Protein AF-A0A679HBQ4-F1 (afdb_monomer_lite)

Sequence (170 aa):
MIQHPKITQQQKNEILQALCQIAKISIYRDYDLYDVDELMMQINLSIQPVEKALELIDKLLEERKDSYDLYQLVLRKVDLLLGQKEQGKADDMIRQYLYLSEIREMEVEKLMEREQYDEAIRLLDEGIEIAEKEEYSGIVNEWIKLKLKIYEMTNCTSKIKCAITTDSLH

Organism: Bacteroides thetaiotaomicron (NCBI:txid818)

Foldseek 3Di:
DPPDPDQDLVNLVVVLVVLVVVVVPCVCVVVVVDDSLVVSLVSCVVRHPLVVSLVVLVVVLVVQVVPLCNVVSLVVNLVSCVVVVVNVVSVVSLVVCLLNLVSLVVVLVVCVVVVVLVVSLVSLVVNLVVCVVVVVVVSNVVSVVVNVVSVVVVVVVVVVVVVVVVVVPD

Radius of gyration: 21.91 Å; chains: 1; bounding box: 39×46×68 Å

Structure (mmCIF, N/CA/C/O backbone):
data_AF-A0A679HBQ4-F1
#
_entry.id   AF-A0A679HBQ4-F1
#
loop_
_atom_site.group_PDB
_atom_site.id
_atom_site.type_symbol
_atom_site.label_atom_id
_atom_site.label_alt_id
_atom_site.label_comp_id
_atom_site.label_asym_id
_atom_site.label_entity_id
_atom_site.label_seq_id
_atom_site.pdbx_PDB_ins_code
_atom_site.Cartn_x
_atom_site.Cartn_y
_atom_site.Cartn_z
_atom_site.occupancy
_atom_site.B_iso_or_equiv
_atom_site.auth_seq_id
_atom_site.auth_comp_id
_atom_site.auth_asym_id
_atom_site.auth_atom_id
_atom_site.pdbx_PDB_model_num
ATOM 1 N N . MET A 1 1 ? -19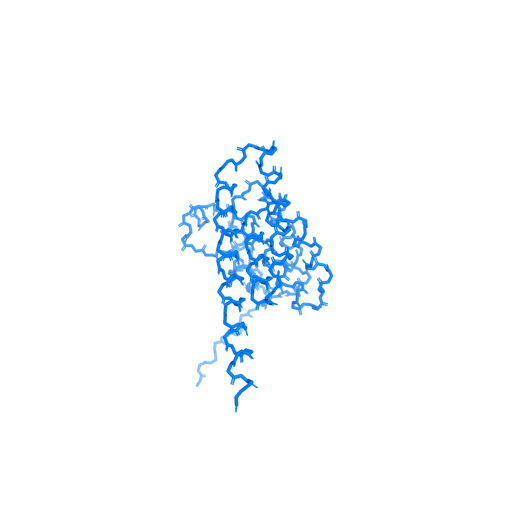.563 -30.688 26.034 1.00 38.91 1 MET A N 1
ATOM 2 C CA . MET A 1 1 ? -19.147 -29.489 25.274 1.00 38.91 1 MET A CA 1
ATOM 3 C C . MET A 1 1 ? -19.154 -28.306 26.222 1.00 38.91 1 MET A C 1
ATOM 5 O O . MET A 1 1 ? -20.228 -27.915 26.656 1.00 38.91 1 MET A O 1
ATOM 9 N N . ILE A 1 2 ? -17.987 -27.781 26.592 1.00 43.56 2 ILE A N 1
ATOM 10 C CA . ILE A 1 2 ? -17.907 -26.510 27.320 1.00 43.56 2 ILE A CA 1
ATOM 11 C C . ILE A 1 2 ? -18.226 -25.428 26.286 1.00 43.56 2 ILE A C 1
ATOM 13 O O . ILE A 1 2 ? -17.443 -25.212 25.365 1.00 43.56 2 ILE A O 1
ATOM 17 N N . GLN A 1 3 ? -19.412 -24.824 26.360 1.00 44.44 3 GLN A N 1
ATOM 18 C CA . GLN A 1 3 ? -19.693 -23.638 25.559 1.00 44.44 3 GLN A CA 1
ATOM 19 C C . GLN A 1 3 ? -18.954 -22.470 26.203 1.00 44.44 3 GLN A C 1
ATOM 21 O O . GLN A 1 3 ? -19.268 -22.083 27.328 1.00 44.44 3 GLN A O 1
ATOM 26 N N . HIS A 1 4 ? -17.952 -21.935 25.508 1.00 53.81 4 HIS A N 1
ATOM 27 C CA . HIS A 1 4 ? -17.337 -20.679 25.912 1.00 53.81 4 HIS A CA 1
ATOM 28 C C . HIS A 1 4 ? -18.425 -19.593 25.933 1.00 53.81 4 HIS A C 1
ATOM 30 O O . HIS A 1 4 ? -19.214 -19.520 24.982 1.00 53.81 4 HIS A O 1
ATOM 36 N N . PRO A 1 5 ? -18.519 -18.775 26.998 1.00 62.06 5 PRO A N 1
ATOM 37 C CA . PRO A 1 5 ? -19.483 -17.688 27.035 1.00 62.06 5 PRO A CA 1
ATOM 38 C C . PRO A 1 5 ? -19.250 -16.782 25.826 1.00 62.06 5 PRO A C 1
ATOM 40 O O . PRO A 1 5 ? -18.118 -16.396 25.532 1.00 62.06 5 PRO A O 1
ATOM 43 N N . LYS A 1 6 ? -20.326 -16.477 25.092 1.00 69.94 6 LYS A N 1
ATOM 44 C CA . LYS A 1 6 ? -20.261 -15.537 23.972 1.00 69.94 6 LYS A CA 1
ATOM 45 C C . LYS A 1 6 ? -19.771 -14.196 24.518 1.00 69.94 6 LYS A C 1
ATOM 47 O O . LYS A 1 6 ? -20.415 -13.634 25.400 1.00 69.94 6 LYS A O 1
ATOM 52 N N . ILE A 1 7 ? -18.644 -13.712 23.999 1.00 73.12 7 ILE A N 1
ATOM 53 C CA . ILE A 1 7 ? -18.116 -12.382 24.320 1.00 73.12 7 ILE A CA 1
ATOM 54 C C . ILE A 1 7 ? -19.213 -11.349 24.034 1.00 73.12 7 ILE A C 1
ATOM 56 O O . ILE A 1 7 ? -19.820 -11.364 22.958 1.00 73.12 7 ILE A O 1
ATOM 60 N N . THR A 1 8 ? -19.487 -10.472 25.000 1.00 82.06 8 THR A N 1
ATOM 61 C CA . THR A 1 8 ? -20.514 -9.433 24.859 1.00 82.06 8 THR A CA 1
ATOM 62 C C . THR A 1 8 ? -20.032 -8.305 23.944 1.00 82.06 8 THR A C 1
ATOM 64 O O . THR A 1 8 ? -18.832 -8.075 23.783 1.00 82.06 8 THR A O 1
ATOM 67 N N . GLN A 1 9 ? -20.963 -7.547 23.356 1.00 75.00 9 GLN A N 1
ATOM 68 C CA . GLN A 1 9 ? -20.609 -6.376 22.541 1.00 75.00 9 GLN A CA 1
ATOM 69 C C . GLN A 1 9 ? -19.846 -5.312 23.353 1.00 75.00 9 GLN A C 1
ATOM 71 O O . GLN A 1 9 ? -18.983 -4.624 22.818 1.00 75.00 9 GLN A O 1
ATOM 76 N N . GLN A 1 10 ? -20.124 -5.209 24.655 1.00 81.88 10 GLN A N 1
ATOM 77 C CA . GLN A 1 10 ? -19.392 -4.321 25.552 1.00 81.88 10 GLN A CA 1
ATOM 78 C C . GLN A 1 10 ? -17.925 -4.748 25.693 1.00 81.88 10 GLN A C 1
ATOM 80 O O . GLN A 1 10 ? -17.037 -3.927 25.494 1.00 81.88 10 GLN A O 1
ATOM 85 N N . GLN A 1 11 ? -17.667 -6.034 25.944 1.00 79.00 11 GLN A N 1
ATOM 86 C CA . GLN A 1 11 ? -16.303 -6.565 26.051 1.00 79.00 11 GLN A CA 1
ATOM 87 C C . GLN A 1 11 ? -15.521 -6.387 24.747 1.00 79.00 11 GLN A C 1
ATOM 89 O O . GLN A 1 11 ? -14.352 -6.017 24.761 1.00 79.00 11 GLN A O 1
ATOM 94 N N . LYS A 1 12 ? -16.187 -6.594 23.608 1.00 75.44 12 LYS A N 1
ATOM 95 C CA . LYS A 1 12 ? -15.647 -6.295 22.279 1.00 75.44 12 LYS A CA 1
ATOM 96 C C . LYS A 1 12 ? -15.192 -4.833 22.159 1.00 75.44 12 LYS A C 1
ATOM 98 O O . LYS A 1 12 ? -14.060 -4.580 21.760 1.00 75.44 12 LYS A O 1
ATOM 103 N N . ASN A 1 13 ? -16.044 -3.882 22.545 1.00 79.75 13 ASN A N 1
ATOM 104 C CA . ASN A 1 13 ? -15.714 -2.455 22.495 1.00 79.75 13 ASN A CA 1
ATOM 105 C C . ASN A 1 13 ? -14.569 -2.078 23.454 1.00 79.75 13 ASN A C 1
ATOM 107 O O . ASN A 1 13 ? -13.710 -1.283 23.083 1.00 79.75 13 ASN A O 1
ATOM 111 N N . GLU A 1 14 ? -14.532 -2.656 24.657 1.00 84.69 14 GLU A N 1
ATOM 112 C CA . GLU A 1 14 ? -13.453 -2.436 25.634 1.00 84.69 14 GLU A CA 1
ATOM 113 C C . GLU A 1 14 ? -12.100 -2.946 25.105 1.00 84.69 14 GLU A C 1
ATOM 115 O O . GLU A 1 14 ? -11.097 -2.236 25.190 1.00 84.69 14 GLU A O 1
ATOM 120 N N . ILE A 1 15 ? -12.081 -4.132 24.481 1.00 80.25 15 ILE A N 1
ATOM 121 C CA . ILE A 1 15 ? -10.891 -4.689 23.816 1.00 80.25 15 ILE A CA 1
ATOM 122 C C . ILE A 1 15 ? -10.434 -3.773 22.680 1.00 80.25 15 ILE A C 1
ATOM 124 O O . ILE A 1 15 ? -9.251 -3.446 22.595 1.00 80.25 15 ILE A O 1
ATOM 128 N N . LEU A 1 16 ? -11.363 -3.324 21.832 1.00 77.31 16 LEU A N 1
ATOM 129 C CA . LEU A 1 16 ? -11.051 -2.419 20.730 1.00 77.31 16 LEU A CA 1
ATOM 130 C C . LEU A 1 16 ? -10.433 -1.110 21.239 1.00 77.31 16 LEU A C 1
ATOM 132 O O . LEU A 1 16 ? -9.419 -0.659 20.715 1.00 77.31 16 LEU A O 1
ATOM 136 N N . GLN A 1 17 ? -11.000 -0.517 22.292 1.00 81.06 17 GLN A N 1
ATOM 137 C CA . GLN A 1 17 ? -10.468 0.708 22.879 1.00 81.06 17 GLN A CA 1
ATOM 138 C C . GLN A 1 17 ? -9.055 0.508 23.441 1.00 81.06 17 GLN A C 1
ATOM 140 O O . GLN A 1 17 ? -8.200 1.369 23.234 1.00 81.06 17 GLN A O 1
ATOM 145 N N . ALA A 1 18 ? -8.798 -0.608 24.128 1.00 83.38 18 ALA A N 1
ATOM 146 C CA . ALA A 1 18 ? -7.469 -0.932 24.642 1.00 83.38 18 ALA A CA 1
ATOM 147 C C . ALA A 1 18 ? -6.451 -1.112 23.504 1.00 83.38 18 ALA A C 1
ATOM 149 O O . ALA A 1 18 ? -5.353 -0.561 23.571 1.00 83.38 18 ALA A O 1
ATOM 150 N N . LEU A 1 19 ? -6.832 -1.803 22.428 1.00 77.44 19 LEU A N 1
ATOM 151 C CA . LEU A 1 19 ? -5.984 -1.970 21.247 1.00 77.44 19 LEU A CA 1
ATOM 152 C C . LEU A 1 19 ? -5.689 -0.646 20.551 1.00 77.44 19 LEU A C 1
ATOM 154 O O . LEU A 1 19 ? -4.535 -0.400 20.218 1.00 77.44 19 LEU A O 1
ATOM 158 N N . CYS A 1 20 ? -6.673 0.249 20.428 1.00 73.62 20 CYS A N 1
ATOM 159 C CA . CYS A 1 20 ? -6.444 1.601 19.917 1.00 73.62 20 CYS A CA 1
ATOM 160 C C . CYS A 1 20 ? -5.414 2.381 20.750 1.00 73.62 20 CYS A C 1
ATOM 162 O O . CYS A 1 20 ? -4.743 3.255 20.211 1.00 73.62 20 CYS A O 1
ATOM 164 N N . GLN A 1 21 ? -5.275 2.106 22.054 1.00 77.81 21 GLN A N 1
ATOM 165 C CA . GLN A 1 21 ? -4.209 2.707 22.867 1.00 77.81 21 GLN A CA 1
ATOM 166 C C . GLN A 1 21 ? -2.861 2.028 22.631 1.00 77.81 21 GLN A C 1
ATOM 168 O O . GLN A 1 21 ? -1.857 2.721 22.499 1.00 77.81 21 GLN A O 1
ATOM 173 N N . ILE A 1 22 ? -2.829 0.696 22.529 1.00 76.56 22 ILE A N 1
ATOM 174 C CA . ILE A 1 22 ? -1.602 -0.058 22.226 1.00 76.56 22 ILE A CA 1
ATOM 175 C C . ILE A 1 22 ? -1.043 0.352 20.862 1.00 76.56 22 ILE A C 1
ATOM 177 O O . ILE A 1 22 ? 0.153 0.585 20.740 1.00 76.56 22 ILE A O 1
ATOM 181 N N . ALA A 1 23 ? -1.905 0.542 19.865 1.00 69.06 23 ALA A N 1
ATOM 182 C CA . ALA A 1 23 ? -1.516 0.997 18.537 1.00 69.06 23 ALA A CA 1
ATOM 183 C C . ALA A 1 23 ? -0.904 2.399 18.523 1.00 69.06 23 ALA A C 1
ATOM 185 O O . ALA A 1 23 ? -0.218 2.757 17.575 1.00 69.06 23 ALA A O 1
ATOM 186 N N . LYS A 1 24 ? -1.120 3.221 19.553 1.00 71.56 24 LYS A N 1
ATOM 187 C CA . LYS A 1 24 ? -0.431 4.515 19.672 1.00 71.56 24 LYS A CA 1
ATOM 188 C C . LYS A 1 24 ? 1.001 4.371 20.172 1.00 71.56 24 LYS A C 1
ATOM 190 O O . LYS A 1 24 ? 1.782 5.305 20.028 1.00 71.56 24 LYS A O 1
ATOM 195 N N . ILE A 1 25 ? 1.349 3.229 20.759 1.00 77.31 25 ILE A N 1
ATOM 196 C CA . ILE A 1 25 ? 2.695 2.963 21.249 1.00 77.31 25 ILE A CA 1
ATOM 197 C C . ILE A 1 25 ? 3.564 2.594 20.046 1.00 77.31 25 ILE A C 1
ATOM 199 O O . ILE A 1 25 ? 3.413 1.522 19.463 1.00 77.31 25 ILE A O 1
ATOM 203 N N . SER A 1 26 ? 4.485 3.488 19.688 1.00 71.00 26 SER A N 1
ATOM 204 C CA . SER A 1 26 ? 5.307 3.339 18.486 1.00 71.00 26 SER A CA 1
ATOM 205 C C . SER A 1 26 ? 6.208 2.103 18.531 1.00 71.00 26 SER A C 1
ATOM 207 O O . SER A 1 26 ? 6.442 1.505 17.494 1.00 71.00 26 SER A O 1
ATOM 209 N N . ILE A 1 27 ? 6.604 1.628 19.722 1.00 73.06 27 ILE A N 1
ATOM 210 C CA . ILE A 1 27 ? 7.542 0.502 19.893 1.00 73.06 27 ILE A CA 1
ATOM 211 C C . ILE A 1 27 ? 7.130 -0.780 19.161 1.00 73.06 27 ILE A C 1
ATOM 213 O O . ILE A 1 27 ? 7.993 -1.558 18.772 1.00 73.06 27 ILE A O 1
ATOM 217 N N . TYR A 1 28 ? 5.828 -1.034 19.009 1.00 72.12 28 TYR A N 1
ATOM 218 C CA . TYR A 1 28 ? 5.356 -2.234 18.319 1.00 72.12 28 TYR A CA 1
ATOM 219 C C . TYR A 1 28 ? 5.553 -2.138 16.805 1.00 72.12 28 TYR A C 1
ATOM 221 O O . TYR A 1 28 ? 5.761 -3.167 16.169 1.00 72.12 28 TYR A O 1
ATOM 229 N N . ARG A 1 29 ? 5.529 -0.913 16.267 1.00 69.25 29 ARG A N 1
ATOM 230 C CA . ARG A 1 29 ? 5.725 -0.600 14.847 1.00 69.25 29 ARG A CA 1
ATOM 231 C C . ARG A 1 29 ? 7.191 -0.343 14.525 1.00 69.25 29 ARG A C 1
ATOM 233 O O . ARG A 1 29 ? 7.729 -0.960 13.627 1.00 69.25 29 ARG A O 1
ATOM 240 N N . ASP A 1 30 ? 7.860 0.490 15.322 1.00 72.56 30 ASP A N 1
ATOM 241 C CA . ASP A 1 30 ? 9.249 0.917 15.099 1.00 72.56 30 ASP A CA 1
ATOM 242 C C . ASP A 1 30 ? 10.244 -0.258 15.070 1.00 72.56 30 ASP A C 1
ATOM 244 O O . ASP A 1 30 ? 11.339 -0.138 14.526 1.00 72.56 30 ASP A O 1
ATOM 248 N N . TYR A 1 31 ? 9.875 -1.382 15.689 1.00 72.12 31 TYR A N 1
ATOM 249 C CA . TYR A 1 31 ? 10.685 -2.597 15.767 1.00 72.12 31 TYR A CA 1
ATOM 250 C C . TYR A 1 31 ? 10.029 -3.803 15.081 1.00 72.12 31 TYR A C 1
ATOM 252 O O . TYR A 1 31 ? 10.475 -4.926 15.315 1.00 72.12 31 TYR A O 1
ATOM 260 N N . ASP A 1 32 ? 8.952 -3.591 14.310 1.00 69.12 32 ASP A N 1
ATOM 261 C CA . ASP A 1 32 ? 8.174 -4.641 13.631 1.00 69.12 32 ASP A CA 1
ATOM 262 C C . ASP A 1 32 ? 7.853 -5.849 14.536 1.00 69.12 32 ASP A C 1
ATOM 264 O O . ASP A 1 32 ? 7.803 -7.002 14.106 1.00 69.12 32 ASP A O 1
ATOM 268 N N . LEU A 1 33 ? 7.661 -5.602 15.839 1.00 74.19 33 LEU A N 1
ATOM 269 C CA . LEU A 1 33 ? 7.474 -6.671 16.823 1.00 74.19 33 LEU A CA 1
ATOM 270 C C . LEU A 1 33 ? 6.141 -7.383 16.612 1.00 74.19 33 LEU A C 1
ATOM 272 O O . LEU A 1 33 ? 6.026 -8.582 16.878 1.00 74.19 33 LEU A O 1
ATOM 276 N N . TYR A 1 34 ? 5.122 -6.626 16.203 1.00 73.50 34 TYR A N 1
ATOM 277 C CA . TYR A 1 34 ? 3.802 -7.152 15.910 1.00 73.50 34 TYR A CA 1
ATOM 278 C C . TYR A 1 34 ? 2.988 -6.174 15.064 1.00 73.50 34 TYR A C 1
ATOM 280 O O . TYR A 1 34 ? 2.972 -4.973 15.335 1.00 73.50 34 TYR A O 1
ATOM 288 N N . ASP A 1 35 ? 2.219 -6.707 14.116 1.00 79.19 35 ASP A N 1
ATOM 289 C CA . ASP A 1 35 ? 1.292 -5.924 13.306 1.00 79.19 35 ASP A CA 1
ATOM 290 C C . ASP A 1 35 ? 0.004 -5.596 14.087 1.00 79.19 35 ASP A C 1
ATOM 292 O O . ASP A 1 35 ? -1.032 -6.268 14.010 1.00 79.19 35 ASP A O 1
ATOM 296 N N . VAL A 1 36 ? 0.099 -4.566 14.930 1.00 79.81 36 VAL A N 1
ATOM 297 C CA . VAL A 1 36 ? -1.012 -4.111 15.778 1.00 79.81 36 VAL A CA 1
ATOM 298 C C . VAL A 1 36 ? -2.156 -3.541 14.938 1.00 79.81 36 VAL A C 1
ATOM 300 O O . VAL A 1 36 ? -3.320 -3.668 15.326 1.00 79.81 36 VAL A O 1
ATOM 303 N N . ASP A 1 37 ? -1.850 -2.942 13.788 1.00 77.50 37 ASP A N 1
ATOM 304 C CA . ASP A 1 37 ? -2.857 -2.349 12.912 1.00 77.50 37 ASP A CA 1
ATOM 305 C C . ASP A 1 37 ? -3.710 -3.427 12.229 1.00 77.50 37 ASP A C 1
ATOM 307 O O . ASP A 1 37 ? -4.936 -3.296 12.189 1.00 77.50 37 ASP A O 1
ATOM 311 N N . GLU A 1 38 ? -3.104 -4.535 11.794 1.00 82.19 38 GLU A N 1
ATOM 312 C CA . GLU A 1 38 ? -3.829 -5.704 11.279 1.00 82.19 38 GLU A CA 1
ATOM 313 C C . GLU A 1 38 ? -4.759 -6.309 12.338 1.00 82.19 38 GLU A C 1
ATOM 315 O O . GLU A 1 38 ? -5.945 -6.547 12.090 1.00 82.19 38 GLU A O 1
ATOM 320 N N . LEU A 1 39 ? -4.265 -6.487 13.567 1.00 79.88 39 LEU A N 1
ATOM 321 C CA . LEU A 1 39 ? -5.085 -6.988 14.673 1.00 79.88 39 LEU A CA 1
ATOM 322 C C . LEU A 1 39 ? -6.265 -6.056 14.981 1.00 79.88 39 LEU A C 1
ATOM 324 O O . LEU A 1 39 ? -7.392 -6.520 15.181 1.00 79.88 39 LEU A O 1
ATOM 328 N N . MET A 1 40 ? -6.030 -4.741 15.006 1.00 79.81 40 MET A N 1
ATOM 329 C CA . MET A 1 40 ? -7.100 -3.758 15.172 1.00 79.81 40 MET A CA 1
ATOM 330 C C . MET A 1 40 ? -8.129 -3.848 14.050 1.00 79.81 40 MET A C 1
ATOM 332 O O . MET A 1 40 ? -9.326 -3.736 14.316 1.00 79.81 40 MET A O 1
ATOM 336 N N . MET A 1 41 ? -7.695 -4.043 12.809 1.00 81.69 41 MET A N 1
ATOM 337 C CA . MET A 1 41 ? -8.587 -4.136 11.661 1.00 81.69 41 MET A CA 1
ATOM 338 C C . MET A 1 41 ? -9.479 -5.377 11.738 1.00 81.69 41 MET A C 1
ATOM 340 O O . MET A 1 41 ? -10.702 -5.253 11.655 1.00 81.69 41 MET A O 1
ATOM 344 N N . GLN A 1 42 ? -8.902 -6.550 12.008 1.00 77.62 42 GLN A N 1
ATOM 345 C CA . GLN A 1 42 ? -9.661 -7.791 12.199 1.00 77.62 42 GLN A CA 1
ATOM 346 C C . GLN A 1 42 ? -10.691 -7.660 13.324 1.00 77.62 42 GLN A C 1
ATOM 348 O O . GLN A 1 42 ? -11.845 -8.081 13.194 1.00 77.62 42 GLN A O 1
ATOM 353 N N . ILE A 1 43 ? -10.297 -7.024 14.427 1.00 77.44 43 ILE A N 1
ATOM 354 C CA . ILE A 1 43 ? -11.184 -6.808 15.565 1.00 77.44 43 ILE A CA 1
ATOM 355 C C . ILE A 1 43 ? -12.288 -5.815 15.210 1.00 77.44 43 ILE A C 1
ATOM 357 O O . ILE A 1 43 ? -13.451 -6.125 15.460 1.00 77.44 43 ILE A O 1
ATOM 361 N N . ASN A 1 44 ? -11.985 -4.695 14.554 1.00 79.81 44 ASN A N 1
ATOM 362 C CA . ASN A 1 44 ? -13.004 -3.753 14.087 1.00 79.81 44 ASN A CA 1
ATOM 363 C C . ASN A 1 44 ? -14.035 -4.420 13.181 1.00 79.81 44 ASN A C 1
ATOM 365 O O . ASN A 1 44 ? -15.227 -4.307 13.451 1.00 79.81 44 ASN A O 1
ATOM 369 N N . LEU A 1 45 ? -13.593 -5.183 12.180 1.00 81.62 45 LEU A N 1
ATOM 370 C CA . LEU A 1 45 ? -14.477 -5.915 11.267 1.00 81.62 45 LEU A CA 1
ATOM 371 C C . LEU A 1 45 ? -15.348 -6.960 11.986 1.00 81.62 45 LEU A C 1
ATOM 373 O O . LEU A 1 45 ? -16.450 -7.273 11.539 1.00 81.62 45 LEU A O 1
ATOM 377 N N . SER A 1 46 ? -14.891 -7.489 13.125 1.00 76.50 46 SER A N 1
ATOM 378 C CA . SER A 1 46 ? -15.647 -8.455 13.940 1.00 76.50 46 SER A CA 1
ATOM 379 C C . SER A 1 46 ? -16.680 -7.823 14.895 1.00 76.50 46 SER A C 1
ATOM 381 O O . SER A 1 46 ? -17.479 -8.531 15.532 1.00 76.50 46 SER A O 1
ATOM 383 N N . ILE A 1 47 ? -16.641 -6.496 15.047 1.00 77.62 47 ILE A N 1
ATOM 384 C CA . ILE A 1 47 ? -17.411 -5.729 16.040 1.00 77.62 47 ILE A CA 1
ATOM 385 C C . ILE A 1 47 ? -18.331 -4.713 15.367 1.00 77.62 47 ILE A C 1
ATOM 387 O O . ILE A 1 47 ? -19.429 -4.466 15.872 1.00 77.62 47 ILE A O 1
ATOM 391 N N . GLN A 1 48 ? -17.874 -4.110 14.273 1.00 78.25 48 GLN A N 1
ATOM 392 C CA . GLN A 1 48 ? -18.468 -2.948 13.632 1.00 78.25 48 GLN A CA 1
ATOM 393 C C . GLN A 1 48 ? -18.598 -3.168 12.116 1.00 78.25 48 GLN A C 1
ATOM 395 O O . GLN A 1 48 ? -17.867 -3.977 11.543 1.00 78.25 48 GLN A O 1
ATOM 400 N N . PRO A 1 49 ? -19.522 -2.450 11.453 1.00 85.25 49 PRO A N 1
ATOM 401 C CA . PRO A 1 49 ? -19.594 -2.421 9.995 1.00 85.25 49 PRO A CA 1
ATOM 402 C C . PRO A 1 49 ? -18.293 -1.909 9.364 1.00 85.25 49 PRO A C 1
ATOM 404 O O . PRO A 1 49 ? -17.563 -1.127 9.982 1.00 85.25 49 PRO A O 1
ATOM 407 N N . VAL A 1 50 ? -18.039 -2.298 8.111 1.00 87.75 50 VAL A N 1
ATOM 408 C CA . VAL A 1 50 ? -16.845 -1.881 7.352 1.00 87.75 50 VAL A CA 1
ATOM 409 C C . VAL A 1 50 ? -16.694 -0.360 7.304 1.00 87.75 50 VAL A C 1
ATOM 411 O O . VAL A 1 50 ? -15.576 0.139 7.376 1.00 87.75 50 VAL A O 1
ATOM 414 N N . GLU A 1 51 ? -17.792 0.394 7.261 1.00 89.00 51 GLU A N 1
ATOM 415 C CA . GLU A 1 51 ? -17.769 1.859 7.209 1.00 89.00 51 GLU A CA 1
ATOM 416 C C . GLU A 1 51 ? -17.023 2.457 8.409 1.00 89.00 51 GLU A C 1
ATOM 418 O O . GLU A 1 51 ? -16.295 3.437 8.270 1.00 89.00 51 GLU A O 1
ATOM 423 N N . LYS A 1 52 ? -17.137 1.835 9.588 1.00 85.62 52 LYS A N 1
ATOM 424 C CA . LYS A 1 52 ? -16.399 2.270 10.778 1.00 85.62 52 LYS A CA 1
ATOM 425 C C . LYS A 1 52 ? -14.927 1.881 10.749 1.00 85.62 52 LYS A C 1
ATOM 427 O O . LYS A 1 52 ? -14.104 2.633 11.266 1.00 85.62 52 LYS A O 1
ATOM 432 N N . ALA A 1 53 ? -14.589 0.754 10.124 1.00 87.12 53 ALA A N 1
ATOM 433 C CA . ALA A 1 53 ? -13.196 0.396 9.882 1.00 87.12 53 ALA A CA 1
ATOM 434 C C . ALA A 1 53 ? -12.534 1.394 8.914 1.00 87.12 53 ALA A C 1
ATOM 436 O O . ALA A 1 53 ? -11.424 1.849 9.180 1.00 87.12 53 ALA A O 1
ATOM 437 N N . LEU A 1 54 ? -13.244 1.812 7.859 1.00 90.38 54 LEU A N 1
ATOM 438 C CA . LEU A 1 54 ? -12.780 2.848 6.931 1.00 90.38 54 LEU A CA 1
ATOM 439 C C . LEU A 1 54 ? -12.570 4.199 7.634 1.00 90.38 54 LEU A C 1
ATOM 441 O O . LEU A 1 54 ? -11.495 4.777 7.506 1.00 90.38 54 LEU A O 1
ATOM 445 N N . GLU A 1 55 ? -13.532 4.655 8.449 1.00 90.25 55 GLU A N 1
ATOM 446 C CA . GLU A 1 55 ? -13.388 5.887 9.249 1.00 90.25 55 GLU A CA 1
ATOM 447 C C . GLU A 1 55 ? -12.172 5.849 10.191 1.00 90.25 55 GLU A C 1
ATOM 449 O O . GLU A 1 55 ? -11.579 6.888 10.490 1.00 90.25 55 GLU A O 1
ATOM 454 N N . LEU A 1 56 ? -11.825 4.673 10.724 1.00 85.56 56 LEU A N 1
ATOM 455 C CA . LEU A 1 56 ? -10.647 4.523 11.572 1.00 85.56 56 LEU A CA 1
ATOM 456 C C . LEU A 1 56 ? -9.362 4.638 10.753 1.00 85.56 56 LEU A C 1
ATOM 458 O O . LEU A 1 56 ? -8.461 5.364 11.169 1.00 85.56 56 LEU A O 1
ATOM 462 N N . ILE A 1 57 ? -9.278 3.960 9.606 1.00 88.94 57 ILE A N 1
ATOM 463 C CA . ILE A 1 57 ? -8.095 4.053 8.745 1.00 88.94 57 ILE A CA 1
ATOM 464 C C . ILE A 1 57 ? -7.903 5.488 8.251 1.00 88.94 57 ILE A C 1
ATOM 466 O O . ILE A 1 57 ? -6.777 5.969 8.261 1.00 88.94 57 ILE A O 1
ATOM 470 N N . ASP A 1 58 ? -8.975 6.210 7.921 1.00 92.12 58 ASP A N 1
ATOM 471 C CA . ASP A 1 58 ? -8.890 7.626 7.536 1.00 92.12 58 ASP A CA 1
ATOM 472 C C . ASP A 1 58 ? -8.227 8.490 8.612 1.00 92.12 58 ASP A C 1
ATOM 474 O O . ASP A 1 58 ? -7.382 9.331 8.309 1.00 92.12 58 ASP A O 1
ATOM 478 N N . LYS A 1 59 ? -8.558 8.253 9.886 1.00 89.06 59 LYS A N 1
ATOM 479 C CA . LYS A 1 59 ? -7.908 8.948 11.006 1.00 89.06 59 LYS A CA 1
ATOM 480 C C . LYS A 1 59 ? -6.438 8.568 11.121 1.00 89.06 59 LYS A C 1
ATOM 482 O O . LYS A 1 59 ? -5.605 9.449 11.300 1.00 89.06 59 LYS A O 1
ATOM 487 N N . LEU A 1 60 ? -6.120 7.279 10.996 1.00 86.62 60 LEU A N 1
ATOM 488 C CA . LEU A 1 60 ? -4.741 6.796 11.075 1.00 86.62 60 LEU A CA 1
ATOM 489 C C . LEU A 1 60 ? -3.874 7.333 9.928 1.00 86.62 60 LEU A C 1
ATOM 491 O O . LEU A 1 60 ? -2.722 7.678 10.165 1.00 86.62 60 LEU A O 1
ATOM 495 N N . LEU A 1 61 ? -4.426 7.446 8.716 1.00 90.75 61 LEU A N 1
ATOM 496 C CA . LEU A 1 61 ? -3.739 8.019 7.557 1.00 90.75 61 LEU A CA 1
ATOM 497 C C . LEU A 1 61 ? -3.362 9.486 7.786 1.00 90.75 61 LEU A C 1
ATOM 499 O O . LEU A 1 61 ? -2.251 9.878 7.446 1.00 90.75 61 LEU A O 1
ATOM 503 N N . GLU A 1 62 ? -4.242 10.284 8.397 1.00 91.06 62 GLU A N 1
ATOM 504 C CA . GLU A 1 62 ? -3.917 11.678 8.726 1.00 91.06 62 GLU A CA 1
ATOM 505 C C . GLU A 1 62 ? -2.926 11.775 9.894 1.00 91.06 62 GLU A C 1
ATOM 507 O O . GLU A 1 62 ? -1.977 12.556 9.841 1.00 91.06 62 GLU A O 1
ATOM 512 N N . GLU A 1 63 ? -3.111 10.964 10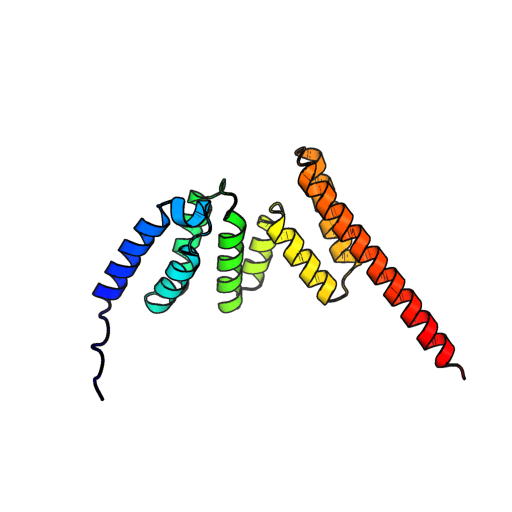.941 1.00 87.00 63 GLU A N 1
ATOM 513 C CA . GLU A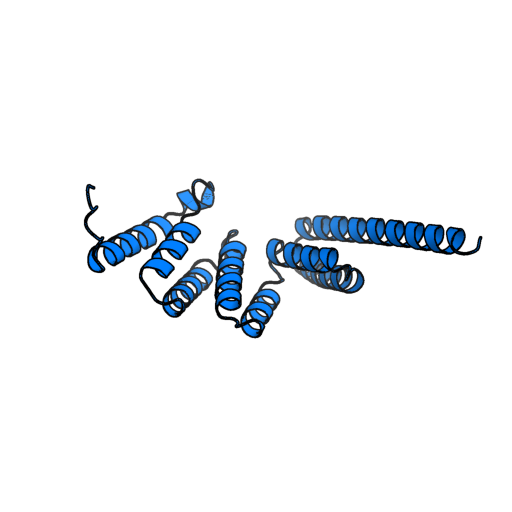 1 63 ? -2.227 10.942 12.115 1.00 87.00 63 GLU A CA 1
ATOM 514 C C . GLU A 1 63 ? -0.796 10.497 11.774 1.00 87.00 63 GLU A C 1
ATOM 516 O O . GLU A 1 63 ? 0.143 10.884 12.471 1.00 87.00 63 GLU A O 1
ATOM 521 N N . ARG A 1 64 ? -0.621 9.681 10.726 1.00 85.56 64 ARG A N 1
ATOM 522 C CA . ARG A 1 64 ? 0.653 9.036 10.368 1.00 85.56 64 ARG A CA 1
ATOM 523 C C . ARG A 1 64 ? 1.139 9.354 8.954 1.00 85.56 64 ARG A C 1
ATOM 525 O O . ARG A 1 64 ? 1.931 8.597 8.403 1.00 85.56 64 ARG A O 1
ATOM 532 N N . LYS A 1 65 ? 0.709 10.469 8.364 1.00 88.00 65 LYS A N 1
ATOM 533 C CA . LYS A 1 65 ? 1.084 10.858 6.989 1.00 88.00 65 LYS A CA 1
ATOM 534 C C . LYS A 1 65 ? 2.590 11.005 6.737 1.00 88.00 65 LYS A C 1
ATOM 536 O O . LYS A 1 65 ? 3.023 10.889 5.599 1.00 88.00 65 LYS A O 1
ATOM 541 N N . ASP A 1 66 ? 3.365 11.242 7.792 1.00 83.75 66 ASP A N 1
ATOM 542 C CA . ASP A 1 66 ? 4.824 11.389 7.729 1.00 83.75 66 ASP A CA 1
ATOM 543 C C . ASP A 1 66 ? 5.561 10.120 8.201 1.00 83.75 66 ASP A C 1
ATOM 545 O O . ASP A 1 66 ? 6.776 10.127 8.393 1.00 83.75 66 ASP A O 1
ATOM 549 N N . SER A 1 67 ? 4.825 9.033 8.445 1.00 84.75 67 SER A N 1
ATOM 550 C CA . SER A 1 67 ? 5.375 7.774 8.935 1.00 84.75 67 SER A CA 1
ATOM 551 C C . SER A 1 67 ? 5.826 6.876 7.787 1.00 84.75 67 SER A C 1
ATOM 553 O O . SER A 1 67 ? 5.174 6.799 6.746 1.00 84.75 67 SER A O 1
ATOM 555 N N . TYR A 1 68 ? 6.924 6.149 7.998 1.00 81.12 68 TYR A N 1
ATOM 556 C CA . TYR A 1 68 ? 7.461 5.202 7.016 1.00 81.12 68 TYR A CA 1
ATOM 557 C C . TYR A 1 68 ? 6.463 4.074 6.683 1.00 81.12 68 TYR A C 1
ATOM 559 O O . TYR A 1 68 ? 6.349 3.655 5.536 1.00 81.12 68 TYR A O 1
ATOM 567 N N . ASP A 1 69 ? 5.674 3.632 7.666 1.00 83.94 69 ASP A N 1
ATOM 568 C CA . ASP A 1 69 ? 4.670 2.566 7.533 1.00 83.94 69 ASP A CA 1
ATOM 569 C C . ASP A 1 69 ? 3.353 3.012 6.863 1.00 83.94 69 ASP A C 1
ATOM 571 O O . ASP A 1 69 ? 2.408 2.224 6.768 1.00 83.94 69 ASP A O 1
ATOM 575 N N . LEU A 1 70 ? 3.267 4.252 6.362 1.00 90.12 70 LEU A N 1
ATOM 576 C CA . LEU A 1 70 ? 2.053 4.802 5.751 1.00 90.12 70 LEU A CA 1
ATOM 577 C C . LEU A 1 70 ? 1.499 3.915 4.627 1.00 90.12 70 LEU A C 1
ATOM 579 O O . LEU A 1 70 ? 0.282 3.744 4.522 1.00 90.12 70 LEU A O 1
ATOM 583 N N . TYR A 1 71 ? 2.375 3.322 3.808 1.00 91.12 71 TYR A N 1
ATOM 584 C CA . TYR A 1 71 ? 1.965 2.464 2.694 1.00 91.12 71 TYR A CA 1
ATOM 585 C C . TYR A 1 71 ? 1.106 1.280 3.167 1.00 91.12 71 TYR A C 1
ATOM 587 O O . TYR A 1 71 ? 0.152 0.909 2.488 1.00 91.12 71 TYR A O 1
ATOM 595 N N . GLN A 1 72 ? 1.357 0.733 4.361 1.00 90.56 72 GLN A N 1
ATOM 596 C CA . GLN A 1 72 ? 0.582 -0.389 4.898 1.00 90.56 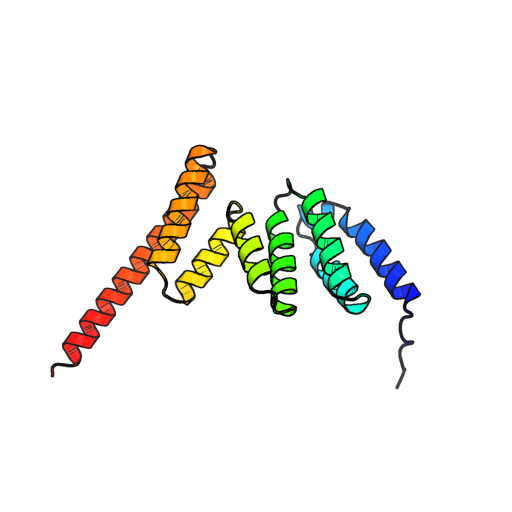72 GLN A CA 1
ATOM 597 C C . GLN A 1 72 ? -0.870 0.012 5.179 1.00 90.56 72 GLN A C 1
ATOM 599 O O . GLN A 1 72 ? -1.798 -0.751 4.910 1.00 90.56 72 GLN A O 1
ATOM 604 N N . LEU A 1 73 ? -1.092 1.230 5.684 1.00 91.38 73 LEU A N 1
ATOM 605 C CA . LEU A 1 73 ? -2.439 1.762 5.909 1.00 91.38 73 LEU A CA 1
ATOM 606 C C . LEU A 1 73 ? -3.175 2.011 4.589 1.00 91.38 73 LEU A C 1
ATOM 608 O O . LEU A 1 73 ? -4.371 1.725 4.492 1.00 91.38 73 LEU A O 1
ATOM 612 N N . VAL A 1 74 ? -2.462 2.502 3.570 1.00 94.75 74 VAL A N 1
ATOM 613 C CA . VAL A 1 74 ? -3.005 2.676 2.215 1.00 94.75 74 VAL A CA 1
ATOM 614 C C . VAL A 1 74 ? -3.461 1.328 1.655 1.00 94.75 74 VAL A C 1
ATOM 616 O O . VAL A 1 74 ? -4.612 1.209 1.237 1.00 94.75 74 VAL A O 1
ATOM 619 N N . LEU A 1 75 ? -2.609 0.299 1.714 1.00 93.81 75 LEU A N 1
ATOM 620 C CA . LEU A 1 75 ? -2.927 -1.044 1.217 1.00 93.81 75 LEU A CA 1
ATOM 621 C C . LEU A 1 75 ? -4.132 -1.659 1.932 1.00 93.81 75 LEU A C 1
ATOM 623 O O . LEU A 1 75 ? -5.056 -2.134 1.278 1.00 93.81 75 LEU A O 1
ATOM 627 N N . ARG A 1 76 ? -4.195 -1.555 3.263 1.00 91.88 76 ARG A N 1
ATOM 628 C CA . ARG A 1 76 ? -5.353 -2.040 4.032 1.00 91.88 76 ARG A CA 1
ATOM 629 C C . ARG A 1 76 ? -6.657 -1.371 3.614 1.00 91.88 76 ARG A C 1
ATOM 631 O O . ARG A 1 76 ? -7.691 -2.031 3.506 1.00 91.88 76 ARG A O 1
ATOM 638 N N . LYS A 1 77 ? -6.636 -0.057 3.378 1.00 94.81 77 LYS A N 1
ATOM 639 C CA . LYS A 1 77 ? -7.832 0.652 2.914 1.00 94.81 77 LYS A CA 1
ATOM 640 C C . LYS A 1 77 ? -8.211 0.247 1.492 1.00 94.81 77 LYS A C 1
ATOM 642 O O . LYS A 1 77 ? -9.397 0.053 1.232 1.00 94.81 77 LYS A O 1
ATOM 647 N N . VAL A 1 78 ? -7.234 0.081 0.601 1.00 95.94 78 VAL A N 1
ATOM 648 C CA . VAL A 1 78 ? -7.446 -0.459 -0.750 1.00 95.94 78 VAL A CA 1
ATOM 649 C C . VAL A 1 78 ? -8.134 -1.823 -0.671 1.00 95.94 78 VAL A C 1
ATOM 651 O O . VAL A 1 78 ? -9.182 -1.997 -1.288 1.00 95.94 78 VAL A O 1
ATOM 654 N N . ASP A 1 79 ? -7.645 -2.744 0.158 1.00 93.50 79 ASP A N 1
ATOM 655 C CA . ASP A 1 79 ? -8.238 -4.077 0.316 1.00 93.50 79 ASP A CA 1
ATOM 656 C C . ASP A 1 79 ? -9.684 -4.026 0.828 1.00 93.50 79 ASP A C 1
ATOM 658 O O . ASP A 1 79 ? -10.555 -4.742 0.321 1.00 93.50 79 ASP A O 1
ATOM 662 N N . LEU A 1 80 ? -9.986 -3.138 1.783 1.00 92.38 80 LEU A N 1
ATOM 663 C CA . LEU A 1 80 ? -11.364 -2.920 2.237 1.00 92.38 80 LEU A CA 1
ATOM 664 C C . LEU A 1 80 ? -12.269 -2.402 1.119 1.00 92.38 80 LEU A C 1
ATOM 666 O O . LEU A 1 80 ? -13.389 -2.893 0.965 1.00 92.38 80 LEU A O 1
ATOM 670 N N . LEU A 1 81 ? -11.798 -1.433 0.333 1.00 95.56 81 LEU A N 1
ATOM 671 C CA . LEU A 1 81 ? -12.553 -0.875 -0.791 1.00 95.56 81 LEU A CA 1
ATOM 672 C C . LEU A 1 81 ? -12.816 -1.943 -1.860 1.00 95.56 81 LEU A C 1
ATOM 674 O O . LEU A 1 81 ? -13.947 -2.081 -2.330 1.00 95.56 81 LEU A O 1
ATOM 678 N N . LEU A 1 82 ? -11.814 -2.762 -2.186 1.00 94.00 82 LEU A N 1
ATOM 679 C CA . LEU A 1 82 ? -11.969 -3.899 -3.094 1.00 94.00 82 LEU A CA 1
ATOM 680 C C . LEU A 1 82 ? -12.987 -4.915 -2.554 1.00 94.00 82 LEU A C 1
ATOM 682 O O . LEU A 1 82 ? -13.868 -5.358 -3.296 1.00 94.00 82 LEU A O 1
ATOM 686 N N . GLY A 1 83 ? -12.946 -5.218 -1.252 1.00 91.62 83 GLY A N 1
ATOM 687 C CA . GLY A 1 83 ? -13.934 -6.065 -0.576 1.00 91.62 83 GLY A CA 1
ATOM 688 C C . GLY A 1 83 ? -15.367 -5.517 -0.639 1.00 91.62 83 GLY A C 1
ATOM 689 O O . GLY A 1 83 ? -16.325 -6.290 -0.719 1.00 91.62 83 GLY A O 1
ATOM 690 N N . GLN A 1 84 ? -15.526 -4.191 -0.682 1.00 93.00 84 GLN A N 1
ATOM 691 C CA . GLN A 1 84 ? -16.811 -3.511 -0.891 1.00 93.00 84 GLN A CA 1
ATOM 692 C C . GLN A 1 84 ? -17.213 -3.360 -2.367 1.00 93.00 84 GLN A C 1
ATOM 694 O O . GLN A 1 84 ? -18.275 -2.808 -2.652 1.00 93.00 84 GLN A O 1
ATOM 699 N N . LYS A 1 85 ? -16.418 -3.888 -3.310 1.00 94.38 85 LYS A N 1
ATOM 700 C CA . LYS A 1 85 ? -16.596 -3.721 -4.766 1.00 94.38 85 LYS A CA 1
ATOM 701 C C . LYS A 1 85 ? -16.468 -2.268 -5.236 1.00 94.38 85 LYS A C 1
ATOM 703 O O . LYS A 1 85 ? -16.985 -1.904 -6.290 1.00 94.38 85 LYS A O 1
ATOM 708 N N . GLU A 1 86 ? -15.747 -1.449 -4.484 1.00 95.31 86 GLU A N 1
ATOM 709 C CA . GLU A 1 86 ? -15.491 -0.037 -4.765 1.00 95.31 86 GLU A CA 1
ATOM 710 C C . GLU A 1 86 ? -14.165 0.131 -5.525 1.00 95.31 86 GLU A C 1
ATOM 712 O O . GLU A 1 86 ? -13.273 0.866 -5.102 1.00 95.31 86 GLU A O 1
ATOM 717 N N . GLN A 1 87 ? -14.031 -0.567 -6.661 1.00 95.62 87 GLN A N 1
ATOM 718 C CA . GLN A 1 87 ? -12.794 -0.599 -7.458 1.00 95.62 87 GLN A CA 1
ATOM 719 C C . GLN A 1 87 ? -12.301 0.808 -7.820 1.00 95.62 87 GLN A C 1
ATOM 721 O O . GLN A 1 87 ? -11.122 1.094 -7.672 1.00 95.62 87 GLN A O 1
ATOM 726 N N . GLY A 1 88 ? -13.205 1.710 -8.225 1.00 97.19 88 GLY A N 1
ATOM 727 C CA . GLY A 1 88 ? -12.828 3.079 -8.589 1.00 97.19 88 GLY A CA 1
ATOM 728 C C . GLY A 1 88 ? -12.160 3.836 -7.438 1.00 97.19 88 GLY A C 1
ATOM 729 O O . GLY A 1 88 ? -11.122 4.454 -7.635 1.00 97.19 88 GLY A O 1
ATOM 730 N N . LYS A 1 89 ? -12.691 3.714 -6.213 1.00 96.44 89 LYS A N 1
ATOM 731 C CA . LYS A 1 89 ? -12.101 4.355 -5.025 1.00 96.44 89 LYS A CA 1
ATOM 732 C C . LYS A 1 89 ? -10.749 3.744 -4.659 1.00 96.44 89 LYS A C 1
ATOM 734 O O . LYS A 1 89 ? -9.863 4.464 -4.207 1.00 96.44 89 LYS A O 1
ATOM 739 N N . ALA A 1 90 ? -10.604 2.429 -4.826 1.00 96.81 90 ALA A N 1
ATOM 740 C CA . ALA A 1 90 ? -9.340 1.736 -4.604 1.00 96.81 90 ALA A CA 1
ATOM 741 C C . ALA A 1 90 ? -8.270 2.211 -5.601 1.00 96.81 90 ALA A C 1
ATOM 743 O O . ALA A 1 90 ? -7.169 2.573 -5.191 1.00 96.81 90 ALA A O 1
ATOM 744 N N . ASP A 1 91 ? -8.617 2.294 -6.887 1.00 95.31 91 ASP A N 1
ATOM 745 C CA . ASP A 1 91 ? -7.714 2.759 -7.941 1.00 95.31 91 ASP A CA 1
ATOM 746 C C . ASP A 1 91 ? -7.316 4.230 -7.735 1.00 95.31 91 ASP A C 1
ATOM 748 O O . ASP A 1 91 ? -6.145 4.582 -7.877 1.00 95.31 91 ASP A O 1
ATOM 752 N N . ASP A 1 92 ? -8.267 5.096 -7.372 1.00 96.75 92 ASP A N 1
ATOM 753 C CA . ASP A 1 92 ? -8.003 6.508 -7.070 1.00 96.75 92 ASP A CA 1
ATOM 754 C C . ASP A 1 92 ? -7.051 6.659 -5.877 1.00 96.75 92 ASP A C 1
ATOM 756 O O . ASP A 1 92 ? -6.133 7.481 -5.906 1.00 96.75 92 ASP A O 1
ATOM 760 N N . MET A 1 93 ? -7.225 5.824 -4.852 1.00 95.50 93 MET A N 1
ATOM 761 C CA . MET A 1 93 ? -6.337 5.792 -3.697 1.00 95.50 93 MET A CA 1
ATOM 762 C C . MET A 1 93 ? -4.926 5.336 -4.074 1.00 95.50 93 MET A C 1
ATOM 764 O O . MET A 1 93 ? -3.960 5.993 -3.697 1.00 95.50 93 MET A O 1
ATOM 768 N N . ILE A 1 94 ? -4.784 4.262 -4.852 1.00 95.94 94 ILE A N 1
ATOM 769 C CA . ILE A 1 94 ? -3.473 3.815 -5.341 1.00 95.94 94 ILE A CA 1
ATOM 770 C C . ILE A 1 94 ? -2.782 4.958 -6.091 1.00 95.94 94 ILE A C 1
ATOM 772 O O . ILE A 1 94 ? -1.648 5.297 -5.760 1.00 95.94 94 ILE A O 1
ATOM 776 N N . ARG A 1 95 ? -3.482 5.614 -7.031 1.00 93.12 95 ARG A N 1
ATOM 777 C CA . ARG A 1 95 ? -2.944 6.755 -7.795 1.00 93.12 95 ARG A CA 1
ATOM 778 C C . ARG A 1 95 ? -2.470 7.888 -6.892 1.00 93.12 95 ARG A C 1
ATOM 780 O O . ARG A 1 95 ? -1.388 8.423 -7.116 1.00 93.12 95 ARG A O 1
ATOM 787 N N . GLN A 1 96 ? -3.260 8.239 -5.877 1.00 93.44 96 GLN A N 1
ATOM 788 C CA . GLN A 1 96 ? -2.920 9.295 -4.922 1.00 93.44 96 GLN A CA 1
ATOM 789 C C . GLN A 1 96 ? -1.607 9.003 -4.177 1.00 93.44 96 GLN A C 1
ATOM 791 O O . GLN A 1 96 ? -0.861 9.932 -3.876 1.00 93.44 96 GLN A O 1
ATOM 796 N N . TYR A 1 97 ? -1.316 7.730 -3.905 1.00 92.88 97 TYR A N 1
ATOM 797 C CA . TYR A 1 97 ? -0.167 7.294 -3.111 1.00 92.88 97 TYR A CA 1
ATOM 798 C C . TYR A 1 97 ? 0.967 6.657 -3.932 1.00 92.88 97 TYR A C 1
ATOM 800 O O . TYR A 1 97 ? 1.899 6.107 -3.353 1.00 92.88 97 TYR A O 1
ATOM 808 N N . LEU A 1 98 ? 0.969 6.794 -5.265 1.00 91.25 98 LEU A N 1
ATOM 809 C CA . LEU A 1 98 ? 2.052 6.304 -6.141 1.00 91.25 98 LEU A CA 1
ATOM 810 C C . LEU A 1 98 ? 3.427 6.934 -5.859 1.00 91.25 98 LEU A C 1
ATOM 812 O O . LEU A 1 98 ? 4.445 6.460 -6.367 1.00 91.25 98 LEU A O 1
ATOM 816 N N . TYR A 1 99 ? 3.485 8.032 -5.103 1.00 86.19 99 TYR A N 1
ATOM 817 C CA . TYR A 1 99 ? 4.750 8.615 -4.652 1.00 86.19 99 TYR A CA 1
ATOM 818 C C . TYR A 1 99 ? 5.457 7.738 -3.604 1.00 86.19 99 TYR A C 1
ATOM 820 O O . TYR A 1 99 ? 6.670 7.851 -3.450 1.00 86.19 99 TYR A O 1
ATOM 828 N N . LEU A 1 100 ? 4.727 6.851 -2.915 1.00 88.56 100 LEU A N 1
ATOM 829 C CA . LEU A 1 100 ? 5.303 5.849 -2.023 1.00 88.56 100 LEU A CA 1
ATOM 830 C C . LEU A 1 100 ? 5.923 4.722 -2.858 1.00 88.56 100 LEU A C 1
ATOM 832 O O . LEU A 1 100 ? 5.256 4.134 -3.715 1.00 88.56 100 LEU A O 1
ATOM 836 N N . SER A 1 101 ? 7.195 4.415 -2.600 1.00 87.88 101 SER A N 1
ATOM 837 C CA . SER A 1 101 ? 7.973 3.416 -3.344 1.00 87.88 101 SER A CA 1
ATOM 838 C C . SER A 1 101 ? 7.312 2.045 -3.373 1.00 87.88 101 SER A C 1
ATOM 840 O O . SER A 1 101 ? 7.188 1.449 -4.439 1.00 87.88 101 SER A O 1
ATOM 842 N N . GLU A 1 102 ? 6.830 1.598 -2.221 1.00 90.81 102 GLU A N 1
ATOM 843 C CA . GLU A 1 102 ? 6.225 0.295 -1.987 1.00 90.81 102 GLU A CA 1
ATOM 844 C C . GLU A 1 102 ? 4.926 0.144 -2.792 1.00 90.81 102 GLU A C 1
ATOM 846 O O . GLU A 1 102 ? 4.706 -0.873 -3.446 1.00 90.81 102 GLU A O 1
ATOM 851 N N . ILE A 1 103 ? 4.089 1.190 -2.829 1.00 93.81 103 ILE A N 1
ATOM 852 C CA . ILE A 1 103 ? 2.849 1.193 -3.621 1.00 93.81 103 ILE A CA 1
ATOM 853 C C . ILE A 1 103 ? 3.168 1.112 -5.116 1.00 93.81 103 ILE A C 1
ATOM 855 O O . ILE A 1 103 ? 2.532 0.353 -5.850 1.00 93.81 103 ILE A O 1
ATOM 859 N N . ARG A 1 104 ? 4.161 1.878 -5.582 1.00 93.19 104 ARG A N 1
ATOM 860 C CA . ARG A 1 104 ? 4.555 1.873 -6.995 1.00 93.19 104 ARG A CA 1
ATOM 861 C C . ARG A 1 104 ? 5.127 0.527 -7.421 1.00 93.19 104 ARG A C 1
ATOM 863 O O . ARG A 1 104 ? 4.770 0.044 -8.490 1.00 93.19 104 ARG A O 1
ATOM 870 N N . GLU A 1 105 ? 5.992 -0.067 -6.605 1.00 92.19 105 GLU A N 1
ATOM 871 C CA . GLU A 1 105 ? 6.579 -1.380 -6.876 1.00 92.19 105 GLU A CA 1
ATOM 872 C C . GLU A 1 105 ? 5.490 -2.446 -7.025 1.00 92.19 105 GLU A C 1
ATOM 874 O O . GLU A 1 105 ? 5.464 -3.147 -8.035 1.00 92.19 105 GLU A O 1
ATOM 879 N N . MET A 1 106 ? 4.514 -2.478 -6.114 1.00 93.50 106 MET A N 1
ATOM 880 C CA . MET A 1 106 ? 3.382 -3.405 -6.203 1.00 93.50 106 MET A CA 1
ATOM 881 C C . MET A 1 106 ? 2.553 -3.227 -7.482 1.00 93.50 106 MET A C 1
ATOM 883 O O . MET A 1 106 ? 2.125 -4.209 -8.089 1.00 93.50 106 MET A O 1
ATOM 887 N N . GLU A 1 107 ? 2.305 -1.990 -7.921 1.00 95.50 107 GLU A N 1
ATOM 888 C CA . GLU A 1 107 ? 1.581 -1.750 -9.176 1.00 95.50 107 GLU A CA 1
ATOM 889 C C . GLU A 1 107 ? 2.397 -2.162 -10.407 1.00 95.50 107 GLU A C 1
ATOM 891 O O . GLU A 1 107 ? 1.845 -2.722 -11.357 1.00 95.50 107 GLU A O 1
ATOM 896 N N . VAL A 1 108 ? 3.716 -1.956 -10.383 1.00 94.44 108 VAL A N 1
ATOM 897 C CA . VAL A 1 108 ? 4.621 -2.449 -11.428 1.00 94.44 108 VAL A CA 1
ATOM 898 C C . VAL A 1 108 ? 4.599 -3.976 -11.482 1.00 94.44 108 VAL A C 1
ATOM 900 O O . VAL A 1 108 ? 4.470 -4.536 -12.570 1.00 94.44 108 VAL A O 1
ATOM 903 N N . GLU A 1 109 ? 4.654 -4.657 -10.338 1.00 93.56 109 GLU A N 1
ATOM 904 C CA . GLU A 1 109 ? 4.560 -6.118 -10.269 1.00 93.56 109 GLU A CA 1
ATOM 905 C C . GLU A 1 109 ? 3.238 -6.630 -10.850 1.00 93.56 109 GLU A C 1
ATOM 907 O O . GLU A 1 109 ? 3.255 -7.508 -11.713 1.00 93.56 109 GLU A O 1
ATOM 912 N N . LYS A 1 110 ? 2.099 -6.020 -10.493 1.00 93.81 110 LYS A N 1
ATOM 913 C CA . LYS A 1 110 ? 0.788 -6.367 -11.078 1.00 93.81 110 LYS A CA 1
ATOM 914 C C . LYS A 1 110 ? 0.759 -6.196 -12.598 1.00 93.81 110 LYS A C 1
ATOM 916 O O . LYS A 1 110 ? 0.136 -6.995 -13.299 1.00 93.81 110 LYS A O 1
ATOM 921 N N . LEU A 1 111 ? 1.398 -5.153 -13.129 1.00 95.06 111 LEU A N 1
ATOM 922 C CA . LEU A 1 111 ? 1.508 -4.939 -14.576 1.00 95.06 111 LEU A CA 1
ATOM 923 C C . LEU A 1 111 ? 2.411 -5.994 -15.225 1.00 95.06 111 LEU A C 1
ATOM 925 O O . LEU A 1 111 ? 2.072 -6.516 -16.287 1.00 95.06 111 LEU A O 1
ATOM 929 N N . MET A 1 112 ? 3.519 -6.358 -14.577 1.00 91.94 112 MET A N 1
ATOM 930 C CA . MET A 1 112 ? 4.418 -7.419 -15.038 1.00 91.94 112 MET A CA 1
ATOM 931 C C . MET A 1 112 ? 3.733 -8.791 -15.062 1.00 91.94 112 MET A C 1
ATOM 933 O O . MET A 1 112 ? 3.900 -9.524 -16.036 1.00 91.94 112 MET A O 1
ATOM 937 N N . GLU A 1 113 ? 2.935 -9.124 -14.043 1.00 92.75 113 GLU A N 1
ATOM 938 C CA . GLU A 1 113 ? 2.125 -10.352 -13.988 1.00 92.75 113 GLU A CA 1
ATOM 939 C C . GLU A 1 113 ? 1.106 -10.437 -15.131 1.00 92.75 113 GLU A C 1
ATOM 941 O O . GLU A 1 113 ? 0.787 -11.523 -15.610 1.00 92.75 113 GLU A O 1
ATOM 946 N N . ARG A 1 114 ? 0.611 -9.285 -15.595 1.00 93.12 114 ARG A N 1
ATOM 947 C CA . ARG A 1 114 ? -0.319 -9.165 -16.729 1.00 93.12 114 ARG A CA 1
ATOM 948 C C . ARG A 1 114 ? 0.388 -9.006 -18.077 1.00 93.12 114 ARG A C 1
ATOM 950 O O . ARG A 1 114 ? -0.277 -8.736 -19.074 1.00 93.12 114 ARG A O 1
ATOM 957 N N . GLU A 1 115 ? 1.715 -9.129 -18.105 1.00 91.44 115 GLU A N 1
ATOM 958 C CA . GLU A 1 115 ? 2.562 -8.902 -19.284 1.00 91.44 115 GLU A CA 1
ATOM 959 C C . GLU A 1 115 ? 2.406 -7.494 -19.904 1.00 91.44 115 GLU A C 1
ATOM 961 O O . GLU A 1 115 ? 2.732 -7.265 -21.070 1.00 91.44 115 GLU A O 1
ATOM 966 N N . GLN A 1 116 ? 1.937 -6.514 -19.125 1.00 92.81 116 GLN A N 1
ATOM 967 C CA . GLN A 1 116 ? 1.755 -5.119 -19.539 1.00 92.81 116 GLN A CA 1
ATOM 968 C C . GLN A 1 116 ? 3.055 -4.324 -19.343 1.00 92.81 116 GLN A C 1
ATOM 970 O O . GLN A 1 116 ? 3.111 -3.347 -18.596 1.00 92.81 116 GLN A O 1
ATOM 975 N N . TYR A 1 117 ? 4.125 -4.770 -20.002 1.00 92.00 117 TYR A N 1
ATOM 976 C CA . TYR A 1 117 ? 5.479 -4.256 -19.776 1.00 92.00 117 TYR A CA 1
ATOM 977 C C . TYR A 1 117 ? 5.651 -2.774 -20.138 1.00 92.00 117 TYR A C 1
ATOM 979 O O . TYR A 1 117 ? 6.354 -2.062 -19.428 1.00 92.00 117 TYR A O 1
ATOM 987 N N . ASP A 1 118 ? 4.988 -2.294 -21.194 1.00 92.06 118 ASP A N 1
ATOM 988 C CA . ASP A 1 118 ? 5.071 -0.884 -21.606 1.00 92.06 118 ASP A CA 1
ATOM 989 C C . ASP A 1 118 ? 4.469 0.053 -20.546 1.00 92.06 118 ASP A C 1
ATOM 991 O O . ASP A 1 118 ? 5.047 1.087 -20.211 1.00 92.06 118 ASP A O 1
ATOM 995 N N . GLU A 1 119 ? 3.338 -0.344 -19.957 1.00 94.00 119 GLU A N 1
ATOM 996 C CA . GLU A 1 119 ? 2.686 0.402 -18.877 1.00 94.00 119 GLU A CA 1
ATOM 997 C C . GLU A 1 119 ? 3.527 0.374 -17.594 1.00 94.00 119 GLU A C 1
ATOM 999 O O . GLU A 1 119 ? 3.651 1.395 -16.919 1.00 94.00 119 GLU A O 1
ATOM 1004 N N . ALA A 1 120 ? 4.155 -0.768 -17.287 1.00 94.38 120 ALA A N 1
ATOM 1005 C CA . ALA A 1 120 ? 5.070 -0.907 -16.156 1.00 94.38 120 ALA A CA 1
ATOM 1006 C C . ALA A 1 120 ? 6.287 0.025 -16.293 1.00 94.38 120 ALA A C 1
ATOM 1008 O O . ALA A 1 120 ? 6.664 0.704 -15.339 1.00 94.38 120 ALA A O 1
ATOM 1009 N N . ILE A 1 121 ? 6.874 0.105 -17.493 1.00 93.38 121 ILE A N 1
ATOM 1010 C CA . ILE A 1 121 ? 7.988 1.014 -17.795 1.00 93.38 121 ILE A CA 1
ATOM 1011 C C . ILE A 1 121 ? 7.547 2.472 -17.659 1.00 93.38 121 ILE A C 1
ATOM 1013 O O . ILE A 1 121 ? 8.241 3.243 -16.999 1.00 93.38 121 ILE A O 1
ATOM 1017 N N . ARG A 1 122 ? 6.385 2.845 -18.215 1.00 94.00 122 ARG A N 1
ATOM 1018 C CA . ARG A 1 122 ? 5.857 4.213 -18.099 1.00 94.00 122 ARG A CA 1
ATOM 1019 C C . ARG A 1 122 ? 5.668 4.617 -16.636 1.00 94.00 122 ARG A C 1
ATOM 1021 O O . ARG A 1 122 ? 6.070 5.709 -16.248 1.00 94.00 122 ARG A O 1
ATOM 1028 N N . LEU A 1 123 ? 5.114 3.720 -15.818 1.00 94.12 123 LEU A N 1
ATOM 1029 C CA . LEU A 1 123 ? 4.915 3.958 -14.388 1.00 94.12 123 LEU A CA 1
ATOM 1030 C C . LEU A 1 123 ? 6.244 4.155 -13.634 1.00 94.12 123 LEU A C 1
ATOM 1032 O O . LEU A 1 123 ? 6.316 4.968 -12.712 1.00 94.12 123 LEU A O 1
ATOM 1036 N N . LEU A 1 124 ? 7.305 3.440 -14.020 1.00 93.00 124 LEU A N 1
ATOM 1037 C CA . LEU A 1 124 ? 8.647 3.632 -13.459 1.00 93.00 124 LEU A CA 1
ATOM 1038 C C . LEU A 1 124 ? 9.278 4.951 -13.911 1.00 93.00 124 LEU A C 1
ATOM 1040 O O . LEU A 1 124 ? 9.849 5.654 -13.081 1.00 93.00 124 LEU A O 1
ATOM 1044 N N . ASP A 1 125 ? 9.149 5.308 -15.189 1.00 92.69 125 ASP A N 1
ATOM 1045 C CA . ASP A 1 125 ? 9.701 6.550 -15.743 1.00 92.69 125 ASP A CA 1
ATOM 1046 C C . ASP A 1 125 ? 9.078 7.789 -15.086 1.00 92.69 125 ASP A C 1
ATOM 1048 O O . ASP A 1 125 ? 9.804 8.683 -14.654 1.00 92.69 125 ASP A O 1
ATOM 1052 N N . G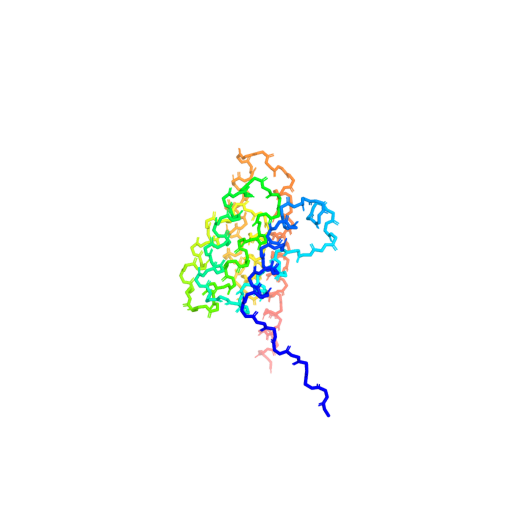LU A 1 126 ? 7.752 7.796 -14.906 1.00 90.75 126 GLU A N 1
ATOM 1053 C CA . GLU A 1 126 ? 7.051 8.840 -14.145 1.00 90.75 126 GLU A CA 1
ATOM 1054 C C . GLU A 1 126 ? 7.583 8.953 -12.707 1.00 90.75 126 GLU A C 1
ATOM 1056 O O . GLU A 1 126 ? 7.595 10.029 -12.117 1.00 90.75 126 GLU A O 1
ATOM 1061 N N . GLY A 1 127 ? 8.015 7.837 -12.118 1.00 88.56 127 GLY A N 1
ATOM 1062 C CA . GLY A 1 127 ? 8.544 7.802 -10.756 1.00 88.56 127 GLY A CA 1
ATOM 1063 C C . GLY A 1 127 ? 9.918 8.408 -10.692 1.00 88.56 127 GLY A C 1
ATOM 1064 O O . GLY A 1 127 ? 10.144 9.324 -9.907 1.00 88.56 127 GLY A O 1
ATOM 1065 N N . ILE A 1 128 ? 10.810 7.922 -11.549 1.00 88.75 128 ILE A N 1
ATOM 1066 C CA . ILE A 1 128 ? 12.184 8.402 -11.657 1.00 88.75 128 ILE A CA 1
ATOM 1067 C C . ILE A 1 128 ? 12.191 9.918 -11.864 1.00 88.75 128 ILE A C 1
ATOM 1069 O O . ILE A 1 128 ? 12.889 10.609 -11.130 1.00 88.75 128 ILE A O 1
ATOM 1073 N N . GLU A 1 129 ? 11.344 10.449 -12.753 1.00 89.25 129 GLU A N 1
ATOM 1074 C CA . GLU A 1 129 ? 11.252 11.895 -12.979 1.00 89.25 129 GLU A CA 1
ATOM 1075 C C . GLU A 1 129 ? 10.872 12.671 -11.703 1.00 89.25 129 GLU A C 1
ATOM 1077 O O . GLU A 1 129 ? 11.399 13.755 -11.450 1.00 89.25 129 GLU A O 1
ATOM 1082 N N . ILE A 1 130 ? 9.963 12.134 -10.883 1.00 85.19 130 ILE A N 1
ATOM 1083 C CA . ILE A 1 130 ? 9.566 12.751 -9.608 1.00 85.19 130 ILE A CA 1
ATOM 1084 C C . ILE A 1 130 ? 10.698 12.640 -8.579 1.00 85.19 130 ILE A C 1
ATOM 1086 O O . ILE A 1 130 ? 11.067 13.635 -7.962 1.00 85.19 130 ILE A O 1
ATOM 1090 N N . ALA A 1 131 ? 11.281 11.454 -8.403 1.00 83.56 131 ALA A N 1
ATOM 1091 C CA . ALA A 1 131 ? 12.319 11.223 -7.401 1.00 83.56 131 ALA A CA 1
ATOM 1092 C C . ALA A 1 131 ? 13.624 11.973 -7.706 1.00 83.56 131 ALA A C 1
ATOM 1094 O O . ALA A 1 131 ? 14.310 12.396 -6.778 1.00 83.56 131 ALA A O 1
ATOM 1095 N N . GLU A 1 132 ? 13.954 12.186 -8.981 1.00 83.56 132 GLU A N 1
ATOM 1096 C CA . GLU A 1 132 ? 15.074 13.038 -9.391 1.00 83.56 132 GLU A CA 1
ATOM 1097 C C . GLU A 1 132 ? 14.841 14.511 -9.025 1.00 83.56 132 GLU A C 1
ATOM 1099 O O . GLU A 1 132 ? 15.780 15.184 -8.605 1.00 83.56 132 GLU A O 1
ATOM 1104 N N . LYS A 1 133 ? 13.599 15.008 -9.133 1.00 82.44 133 LYS A N 1
ATOM 1105 C CA . LYS A 1 133 ? 13.238 16.386 -8.744 1.00 82.44 133 LYS A CA 1
ATOM 1106 C C . LYS A 1 133 ? 13.278 16.606 -7.231 1.00 82.44 133 LYS A C 1
ATOM 1108 O O . LYS A 1 133 ? 13.638 17.695 -6.800 1.00 82.44 133 LYS A O 1
ATOM 1113 N N . GLU A 1 134 ? 12.934 15.584 -6.452 1.00 77.25 134 GLU A N 1
ATOM 1114 C CA . GLU A 1 134 ? 12.880 15.623 -4.980 1.00 77.25 134 GLU A CA 1
ATOM 1115 C C . GLU A 1 134 ? 14.186 15.129 -4.305 1.00 77.25 134 GLU A C 1
ATOM 1117 O O . GLU A 1 134 ? 14.232 14.928 -3.095 1.00 77.25 134 GLU A O 1
ATOM 1122 N N . GLU A 1 135 ? 15.260 14.916 -5.079 1.00 72.00 135 GLU A N 1
ATOM 1123 C CA . GLU A 1 135 ? 16.588 14.452 -4.624 1.00 72.00 135 GLU A CA 1
ATOM 1124 C C . GLU A 1 135 ? 16.614 13.076 -3.908 1.00 72.00 135 GLU A C 1
ATOM 1126 O O . GLU A 1 135 ? 17.581 12.724 -3.221 1.00 72.00 135 GLU A O 1
ATOM 1131 N N . TYR A 1 136 ? 15.614 12.215 -4.131 1.00 72.12 136 TYR A N 1
ATOM 1132 C CA . TYR A 1 136 ? 15.538 10.858 -3.564 1.00 72.12 136 TYR A CA 1
ATOM 1133 C C . TYR A 1 136 ? 16.375 9.830 -4.345 1.00 72.12 136 TYR A C 1
ATOM 1135 O O . TYR A 1 136 ? 15.881 8.816 -4.844 1.00 72.12 136 TYR A O 1
ATOM 1143 N N . SER A 1 137 ? 17.686 10.069 -4.418 1.00 63.31 137 SER A N 1
ATOM 1144 C CA . SER A 1 137 ? 18.637 9.278 -5.224 1.00 63.31 137 SER A CA 1
ATOM 1145 C C . SER A 1 137 ? 18.666 7.768 -4.920 1.00 63.31 137 SER A C 1
ATOM 1147 O O . SER A 1 137 ? 18.969 6.968 -5.807 1.00 63.31 137 SER A O 1
ATOM 1149 N N . GLY A 1 138 ? 18.333 7.354 -3.692 1.00 68.62 138 GLY A N 1
ATOM 1150 C CA . GLY A 1 138 ? 18.269 5.939 -3.308 1.00 68.62 138 GLY A CA 1
ATOM 1151 C C . GLY A 1 138 ? 17.161 5.166 -4.031 1.00 68.62 138 GLY A C 1
ATOM 1152 O O . GLY A 1 138 ? 17.399 4.061 -4.510 1.00 68.62 138 GLY A O 1
ATOM 1153 N N . ILE A 1 139 ? 15.982 5.777 -4.176 1.00 77.75 139 ILE A N 1
ATOM 1154 C CA . ILE A 1 139 ? 14.790 5.147 -4.767 1.00 77.75 139 ILE A CA 1
ATOM 1155 C C . ILE A 1 139 ? 14.927 5.046 -6.293 1.00 77.75 139 ILE A C 1
ATOM 1157 O O . ILE A 1 139 ? 14.564 4.032 -6.889 1.00 77.75 139 ILE A O 1
ATOM 1161 N N . VAL A 1 140 ? 15.540 6.055 -6.922 1.00 81.94 140 VAL A N 1
ATOM 1162 C CA . VAL A 1 140 ? 15.805 6.078 -8.372 1.00 81.94 140 VAL A CA 1
ATOM 1163 C C . VAL A 1 140 ? 16.589 4.841 -8.819 1.00 81.94 140 VAL A C 1
ATOM 1165 O O . VAL A 1 140 ? 16.239 4.208 -9.815 1.00 81.94 140 VAL A O 1
ATOM 1168 N N . ASN A 1 141 ? 17.624 4.450 -8.067 1.00 82.38 141 ASN A N 1
ATOM 1169 C CA . ASN A 1 141 ? 18.444 3.288 -8.413 1.00 82.38 141 ASN A CA 1
ATOM 1170 C C . ASN A 1 141 ? 17.656 1.972 -8.374 1.00 82.38 141 ASN A C 1
ATOM 1172 O O . ASN A 1 141 ? 17.865 1.118 -9.237 1.00 82.38 141 ASN A O 1
ATOM 1176 N N . GLU A 1 142 ? 16.749 1.801 -7.410 1.00 84.44 142 GLU A N 1
ATOM 1177 C CA . GLU A 1 142 ? 15.909 0.600 -7.329 1.00 84.44 142 GLU A CA 1
ATOM 1178 C C . GLU A 1 142 ? 14.919 0.529 -8.498 1.00 84.44 142 GLU A C 1
ATOM 1180 O O . GLU A 1 142 ? 14.795 -0.510 -9.150 1.00 84.44 142 GLU A O 1
ATOM 1185 N N . TRP A 1 143 ? 14.307 1.654 -8.873 1.00 89.06 143 TRP A N 1
ATOM 1186 C CA . TRP A 1 143 ? 13.418 1.707 -10.037 1.00 89.06 143 TRP A CA 1
ATOM 1187 C C . TRP A 1 143 ? 14.145 1.473 -11.362 1.00 89.06 143 TRP A C 1
ATOM 1189 O O . TRP A 1 143 ? 13.622 0.779 -12.235 1.00 89.06 143 TRP A O 1
ATOM 1199 N N . ILE A 1 144 ? 15.380 1.963 -11.506 1.00 87.75 144 ILE A N 1
ATOM 1200 C CA . ILE A 1 144 ? 16.217 1.659 -12.674 1.00 87.75 144 ILE A CA 1
ATOM 1201 C C . ILE A 1 144 ? 16.508 0.154 -12.758 1.00 87.75 144 ILE A C 1
ATOM 1203 O O . ILE A 1 144 ? 16.385 -0.426 -13.840 1.00 87.75 144 ILE A O 1
ATOM 1207 N N . LYS A 1 145 ? 16.853 -0.507 -11.642 1.00 88.62 145 LYS A N 1
ATOM 1208 C CA . LYS A 1 145 ? 17.071 -1.966 -11.618 1.00 88.62 145 LYS A CA 1
ATOM 1209 C C . LYS A 1 145 ? 15.814 -2.731 -12.029 1.00 88.62 145 LYS A C 1
ATOM 1211 O O . LYS A 1 145 ? 15.904 -3.660 -12.833 1.00 88.62 145 LYS A O 1
ATOM 1216 N N . LEU A 1 146 ? 14.647 -2.329 -11.526 1.00 88.00 146 LEU A N 1
ATOM 1217 C CA . LEU A 1 146 ? 13.377 -2.960 -11.885 1.00 88.00 146 LEU A CA 1
ATOM 1218 C C . LEU A 1 146 ? 13.060 -2.773 -13.378 1.00 88.00 146 LEU A C 1
ATOM 1220 O O . LEU A 1 146 ? 12.661 -3.724 -14.051 1.00 88.00 146 LEU A O 1
ATOM 1224 N N . LYS A 1 147 ? 13.352 -1.593 -13.938 1.00 92.88 147 LYS A N 1
ATOM 1225 C CA . LYS A 1 147 ? 13.215 -1.320 -15.377 1.00 92.88 147 LYS A CA 1
ATOM 1226 C C . LYS A 1 147 ? 14.125 -2.212 -16.226 1.00 92.88 147 LYS A C 1
ATOM 1228 O O . LYS A 1 147 ? 13.681 -2.773 -17.227 1.00 92.88 147 LYS A O 1
ATOM 1233 N N . LEU A 1 148 ? 15.381 -2.401 -15.810 1.00 89.44 148 LEU A N 1
ATOM 1234 C CA . LEU A 1 148 ? 16.319 -3.315 -16.475 1.00 89.44 148 LEU A CA 1
ATOM 1235 C C . LEU A 1 148 ? 15.804 -4.761 -16.467 1.00 89.44 148 LEU A C 1
ATOM 1237 O O . LEU A 1 148 ? 15.817 -5.412 -17.512 1.00 89.44 148 LEU A O 1
ATOM 1241 N N . LYS A 1 149 ? 15.264 -5.230 -15.336 1.00 89.81 149 LYS A N 1
ATOM 1242 C CA . LYS A 1 149 ? 14.641 -6.559 -15.223 1.00 89.81 149 LYS A CA 1
ATOM 1243 C C . LYS A 1 149 ? 13.490 -6.737 -16.223 1.00 89.81 149 LYS A C 1
ATOM 1245 O O . LYS A 1 149 ? 13.396 -7.781 -16.867 1.00 89.81 149 LYS A O 1
ATOM 1250 N N . ILE A 1 150 ? 12.648 -5.717 -16.414 1.00 90.31 150 ILE A N 1
ATOM 1251 C CA . ILE A 1 150 ? 11.559 -5.754 -17.407 1.00 90.31 150 ILE A CA 1
ATOM 1252 C C . ILE A 1 150 ? 12.114 -5.870 -18.840 1.00 90.31 150 ILE A C 1
ATOM 1254 O O . ILE A 1 150 ? 11.627 -6.686 -19.630 1.00 90.31 150 ILE A O 1
ATOM 1258 N N . TYR A 1 151 ? 13.160 -5.114 -19.191 1.00 89.00 151 TYR A N 1
ATOM 1259 C CA . TYR A 1 151 ? 13.801 -5.226 -20.510 1.00 89.00 151 TYR A CA 1
ATOM 1260 C C . TYR A 1 151 ? 14.429 -6.605 -20.757 1.00 89.00 151 TYR A C 1
ATOM 1262 O O . TYR A 1 151 ? 14.334 -7.151 -21.858 1.00 89.00 151 TYR A O 1
ATOM 1270 N N . GLU A 1 152 ? 15.045 -7.205 -19.741 1.00 87.50 152 GLU A N 1
ATOM 1271 C CA . GLU A 1 152 ? 15.587 -8.562 -19.841 1.00 87.50 152 GLU A CA 1
ATOM 1272 C C . GLU A 1 152 ? 14.481 -9.598 -20.075 1.00 87.50 152 GLU A C 1
ATOM 1274 O O . GLU A 1 152 ? 14.606 -10.451 -20.961 1.00 87.50 152 GLU A O 1
ATOM 1279 N N . MET A 1 153 ? 13.367 -9.490 -19.344 1.00 85.25 153 MET A N 1
ATOM 1280 C CA . MET A 1 153 ? 12.209 -10.372 -19.505 1.00 85.25 153 MET A CA 1
ATOM 1281 C C . MET A 1 153 ? 11.586 -10.254 -20.903 1.00 85.25 153 MET A C 1
ATOM 1283 O O . MET A 1 153 ? 11.384 -11.265 -21.574 1.00 85.25 153 MET A O 1
ATOM 1287 N N . THR A 1 154 ? 11.343 -9.035 -21.388 1.00 83.88 154 THR A N 1
ATOM 1288 C CA . THR A 1 154 ? 10.752 -8.789 -22.720 1.00 83.88 154 THR A CA 1
ATOM 1289 C C . THR A 1 154 ? 11.645 -9.270 -23.868 1.00 83.88 154 THR A C 1
ATOM 1291 O O . THR A 1 154 ? 11.147 -9.841 -24.847 1.00 83.88 154 THR A O 1
ATOM 1294 N N . ASN A 1 155 ? 12.968 -9.117 -23.748 1.00 79.94 155 ASN A N 1
ATOM 1295 C CA . ASN A 1 155 ? 13.929 -9.649 -24.715 1.00 79.94 155 ASN A CA 1
ATOM 1296 C C . ASN A 1 155 ? 13.916 -11.190 -24.736 1.00 79.94 155 ASN A C 1
ATOM 1298 O O . ASN A 1 155 ? 13.923 -11.801 -25.807 1.00 79.94 155 ASN A O 1
ATOM 1302 N N . CYS A 1 156 ? 13.839 -11.837 -23.569 1.00 65.62 156 CYS A N 1
ATOM 1303 C CA . CYS A 1 156 ? 13.696 -13.292 -23.466 1.00 65.62 156 CYS A CA 1
ATOM 1304 C C . CYS A 1 156 ? 12.384 -13.791 -24.089 1.00 65.62 156 CYS A C 1
ATOM 1306 O O . CYS A 1 156 ? 12.409 -14.722 -24.896 1.00 65.62 156 CYS A O 1
ATOM 1308 N N . THR A 1 157 ? 11.257 -13.136 -23.807 1.00 66.88 157 THR A N 1
ATOM 1309 C CA . THR A 1 157 ? 9.958 -13.472 -24.411 1.00 66.88 157 THR A CA 1
ATOM 1310 C C . THR A 1 157 ? 9.986 -13.309 -25.933 1.00 66.88 157 THR A C 1
ATOM 1312 O O . THR A 1 157 ? 9.460 -14.155 -26.656 1.00 66.88 157 THR A O 1
ATOM 1315 N N . SER A 1 158 ? 10.654 -12.269 -26.443 1.00 70.50 158 SER A N 1
ATOM 1316 C CA . SER A 1 158 ? 10.826 -12.051 -27.887 1.00 70.50 158 SER A CA 1
ATOM 1317 C C . SER A 1 158 ? 11.640 -13.169 -28.546 1.00 70.50 158 SER A C 1
ATOM 1319 O O . SER A 1 158 ? 11.246 -13.685 -29.591 1.00 70.50 158 SER A O 1
ATOM 1321 N N . LYS A 1 159 ? 12.734 -13.614 -27.911 1.00 63.88 159 LYS A N 1
ATOM 1322 C CA . LYS A 1 159 ? 13.546 -14.746 -28.394 1.00 63.88 159 LYS A CA 1
ATOM 1323 C C . LYS A 1 159 ? 12.759 -16.059 -28.434 1.00 63.88 159 LYS A C 1
ATOM 1325 O O . LYS A 1 159 ? 12.871 -16.791 -29.414 1.00 63.88 159 LYS A O 1
ATOM 1330 N N . ILE A 1 160 ? 11.946 -16.338 -27.413 1.00 65.75 160 ILE A N 1
ATOM 1331 C CA . ILE A 1 160 ? 11.091 -17.537 -27.362 1.00 65.75 160 ILE A CA 1
ATOM 1332 C C . ILE A 1 160 ? 10.026 -17.492 -28.466 1.00 65.75 160 ILE A C 1
ATOM 1334 O O . ILE A 1 160 ? 9.852 -18.475 -29.184 1.00 65.75 160 ILE A O 1
ATOM 1338 N N . LYS A 1 161 ? 9.354 -16.348 -28.657 1.00 68.81 161 LYS A N 1
ATOM 1339 C CA . LYS A 1 161 ? 8.363 -16.171 -29.733 1.00 68.81 161 LYS A CA 1
ATOM 1340 C C . LYS A 1 161 ? 8.977 -16.414 -31.115 1.00 68.81 161 LYS A C 1
ATOM 1342 O O . LYS A 1 161 ? 8.386 -17.149 -31.901 1.00 68.81 161 LYS A O 1
ATOM 1347 N N . CYS A 1 162 ? 10.173 -15.879 -31.380 1.00 59.41 162 CYS A N 1
ATOM 1348 C CA . CYS A 1 162 ? 10.895 -16.127 -32.632 1.00 59.41 162 CYS A CA 1
ATOM 1349 C C . CYS A 1 162 ? 11.205 -17.619 -32.847 1.00 59.41 162 CYS A C 1
ATOM 1351 O O . CYS A 1 162 ? 10.976 -18.126 -33.944 1.00 59.41 162 CYS A O 1
ATOM 1353 N N . ALA A 1 163 ? 11.672 -18.326 -31.812 1.00 56.25 163 ALA A N 1
ATOM 1354 C CA . ALA A 1 163 ? 11.988 -19.755 -31.899 1.00 56.25 163 ALA A CA 1
ATOM 1355 C C . ALA A 1 163 ? 10.745 -20.623 -32.191 1.00 56.25 163 ALA A C 1
ATOM 1357 O O . ALA A 1 163 ? 10.789 -21.518 -33.031 1.00 56.25 163 ALA A O 1
ATOM 1358 N N . ILE A 1 164 ? 9.601 -20.315 -31.572 1.00 66.31 164 ILE A N 1
ATOM 1359 C CA . ILE A 1 164 ? 8.345 -21.045 -31.814 1.00 66.31 164 ILE A CA 1
ATOM 1360 C C . ILE A 1 164 ? 7.825 -20.798 -33.240 1.00 66.31 164 ILE A C 1
ATOM 1362 O O . ILE A 1 164 ? 7.342 -21.722 -33.897 1.00 66.31 164 ILE A O 1
ATOM 1366 N N . THR A 1 165 ? 7.941 -19.568 -33.756 1.00 61.75 165 THR A N 1
ATOM 1367 C CA . THR A 1 165 ? 7.519 -19.264 -35.134 1.00 61.75 165 THR A CA 1
ATOM 1368 C C . THR A 1 165 ? 8.387 -19.937 -36.193 1.00 61.75 165 THR A C 1
ATOM 1370 O O . THR A 1 165 ? 7.873 -20.258 -37.262 1.00 61.75 165 THR A O 1
ATOM 1373 N N . THR A 1 166 ? 9.673 -20.181 -35.918 1.00 59.12 166 THR A N 1
ATOM 1374 C CA . THR A 1 166 ? 10.552 -20.908 -36.846 1.00 59.12 166 THR A CA 1
ATOM 1375 C C . THR A 1 166 ? 10.288 -22.411 -36.847 1.00 59.12 166 THR A C 1
ATOM 1377 O O . THR A 1 166 ? 10.364 -23.024 -37.908 1.00 59.12 166 THR A O 1
ATOM 1380 N N . ASP A 1 167 ? 9.894 -22.987 -35.709 1.00 53.22 167 ASP A N 1
ATOM 1381 C CA . ASP A 1 167 ? 9.588 -24.422 -35.597 1.00 53.22 167 ASP A CA 1
ATOM 1382 C C . ASP A 1 167 ? 8.191 -24.789 -36.134 1.00 53.22 167 ASP A C 1
ATOM 1384 O O . ASP A 1 167 ? 7.932 -25.945 -36.448 1.00 53.22 167 ASP A O 1
ATOM 1388 N N . SER A 1 168 ? 7.292 -23.811 -36.302 1.00 51.81 168 SER A N 1
ATOM 1389 C CA . SER A 1 168 ? 5.934 -24.011 -36.851 1.00 51.81 168 SER A CA 1
ATOM 1390 C C . 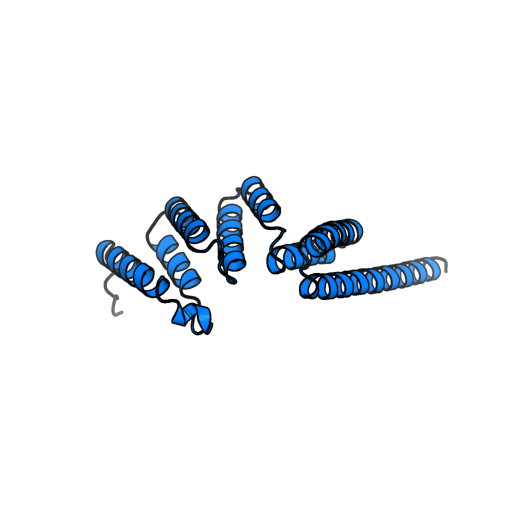SER A 1 168 ? 5.868 -23.972 -38.392 1.00 51.81 168 SER A C 1
ATOM 1392 O O . SER A 1 168 ? 4.780 -24.014 -38.966 1.00 51.81 168 SER A O 1
ATOM 1394 N N . LEU A 1 169 ? 7.017 -23.834 -39.066 1.00 51.19 169 LEU A N 1
ATOM 1395 C CA . LEU A 1 169 ? 7.170 -23.750 -40.529 1.00 51.19 169 LEU A CA 1
ATOM 1396 C C . LEU A 1 169 ? 7.865 -24.994 -41.132 1.00 51.19 169 LEU A C 1
ATOM 1398 O O . LEU A 1 169 ? 8.381 -24.940 -42.254 1.00 51.19 169 LEU A O 1
ATOM 1402 N N . HIS A 1 170 ? 7.879 -26.115 -40.407 1.00 45.19 170 HIS A N 1
ATOM 1403 C CA . HIS A 1 170 ? 8.294 -27.444 -40.878 1.00 45.19 170 HIS A CA 1
ATOM 1404 C C . HIS A 1 170 ? 7.210 -28.480 -40.586 1.00 45.19 170 HIS A C 1
ATOM 1406 O O . HIS A 1 170 ? 7.103 -29.433 -41.391 1.00 45.19 170 HIS A O 1
#

pLDDT: mean 82.48, std 12.2, range [38.91, 97.19]

Secondary structure (DSSP, 8-state):
---PPPPPHHHHHHHHHHHHHHTT-THHHHTT---HHHHHHHHHHHHS-HHHHHHHHHHHHHHTTTSTTHHHHHHHHHHHHHHTT-HHHHHHHHHHTTTSHHHHHHHHHHHHHTT-HHHHHHHHHHHHHHHHHTT-HHHHHHHHHHHHHHHHHHHHHHHHHHHHHHHTT-